Protein AF-A0A6P2FMM6-F1 (afdb_monomer_lite)

Secondary structure (DSSP, 8-state):
-------THHHHHHHHHHHHS-----S-------S---------PPP-PPPPPPPPPPPPPEEEEEEEPPPPP-TT-GGGTSS-----EEEEEETTS-EEEEE-----S--TTSPPPP------

Sequence (124 aa):
MPDSKAPHASRRQALKLLSAAPMLPLGGIAFLTACGGGGGGSAGFPPIAPAPVPAPAPAPGYVSAEFTGMAAPSLSKPEAIATTTVGSTLKIAFDDGSAQEFRLAYQPFFITGDAVPTARAARS

Radius of gyration: 33.71 Å; chains: 1; bounding box: 58×61×75 Å

pLDDT: mean 70.74, std 15.88, range [37.0, 97.88]

Structure (mmCIF, N/CA/C/O backbone):
data_AF-A0A6P2FMM6-F1
#
_entry.id   AF-A0A6P2FMM6-F1
#
loop_
_atom_site.group_PDB
_atom_site.id
_atom_site.type_symbol
_atom_site.label_atom_id
_atom_site.label_alt_id
_atom_site.label_comp_id
_atom_site.label_asym_id
_atom_site.label_entity_id
_atom_site.label_seq_id
_atom_site.pdbx_PDB_ins_code
_atom_site.Cartn_x
_atom_site.Cartn_y
_atom_site.Cartn_z
_atom_site.occupancy
_atom_site.B_iso_or_equiv
_atom_site.auth_seq_id
_atom_site.auth_comp_id
_atom_site.auth_asym_id
_atom_site.auth_atom_id
_atom_site.pdbx_PDB_model_num
ATOM 1 N N . MET A 1 1 ? 36.383 -26.055 6.936 1.00 37.00 1 MET A N 1
ATOM 2 C CA . MET A 1 1 ? 36.310 -26.329 5.487 1.00 37.00 1 MET A CA 1
ATOM 3 C C . MET A 1 1 ? 36.240 -25.002 4.750 1.00 37.00 1 MET A C 1
ATOM 5 O O . MET A 1 1 ? 35.251 -24.312 4.947 1.00 37.00 1 MET A O 1
ATOM 9 N N . PRO A 1 2 ? 37.261 -24.586 3.987 1.00 41.88 2 PRO A N 1
ATOM 10 C CA . PRO A 1 2 ? 37.101 -23.496 3.034 1.00 41.88 2 PRO A CA 1
ATOM 11 C C . PRO A 1 2 ? 36.601 -24.043 1.688 1.00 41.88 2 PRO A C 1
ATOM 13 O O . PRO A 1 2 ? 37.153 -25.001 1.146 1.00 41.88 2 PRO A O 1
ATOM 16 N N . ASP A 1 3 ? 35.529 -23.435 1.186 1.00 47.28 3 ASP A N 1
ATOM 17 C CA . ASP A 1 3 ? 34.899 -23.721 -0.099 1.00 47.28 3 ASP A CA 1
ATOM 18 C C . ASP A 1 3 ? 35.858 -23.522 -1.280 1.00 47.28 3 ASP A C 1
ATOM 20 O O . ASP A 1 3 ? 36.454 -22.461 -1.479 1.00 47.28 3 ASP A O 1
ATOM 24 N N . SER A 1 4 ? 35.972 -24.560 -2.107 1.00 44.62 4 SER A N 1
ATOM 25 C CA . SER A 1 4 ? 36.723 -24.536 -3.361 1.00 44.62 4 SER A CA 1
ATOM 26 C C . SER A 1 4 ? 35.929 -23.797 -4.440 1.00 44.62 4 SER A C 1
ATOM 28 O O . SER A 1 4 ? 35.102 -24.380 -5.138 1.00 44.62 4 SER A O 1
ATOM 30 N N . LYS A 1 5 ? 36.197 -22.501 -4.625 1.00 51.69 5 LYS A N 1
ATOM 31 C CA . LYS A 1 5 ? 35.699 -21.728 -5.774 1.00 51.69 5 LYS A CA 1
ATOM 32 C C . LYS A 1 5 ? 36.579 -21.999 -6.999 1.00 51.69 5 LYS A C 1
ATOM 34 O O . LYS A 1 5 ? 37.485 -21.229 -7.308 1.00 51.69 5 LYS A O 1
ATOM 39 N N . ALA A 1 6 ? 36.328 -23.106 -7.697 1.00 51.81 6 ALA A N 1
ATOM 40 C CA . ALA A 1 6 ? 36.968 -23.381 -8.983 1.00 51.81 6 ALA A CA 1
ATOM 41 C C . ALA A 1 6 ? 36.494 -22.354 -10.039 1.00 51.81 6 ALA A C 1
ATOM 43 O O . ALA A 1 6 ? 35.294 -22.078 -10.143 1.00 51.81 6 ALA A O 1
ATOM 44 N N . PRO A 1 7 ? 37.404 -21.733 -10.809 1.00 51.53 7 PRO A N 1
ATOM 45 C CA . PRO A 1 7 ? 37.065 -20.587 -11.635 1.00 51.53 7 PRO A CA 1
ATOM 46 C C . PRO A 1 7 ? 36.299 -21.006 -12.894 1.00 51.53 7 PRO A C 1
ATOM 48 O O . PRO A 1 7 ? 36.704 -21.881 -13.655 1.00 51.53 7 PRO A O 1
ATOM 51 N N . HIS A 1 8 ? 35.214 -20.278 -13.152 1.00 57.38 8 HIS A N 1
ATOM 52 C CA . HIS A 1 8 ? 34.350 -20.286 -14.339 1.00 57.38 8 HIS A CA 1
ATOM 53 C C . HIS A 1 8 ? 35.071 -19.829 -15.639 1.00 57.38 8 HIS A C 1
ATOM 55 O O . HIS A 1 8 ? 34.489 -19.137 -16.480 1.00 57.38 8 HIS A O 1
ATOM 61 N N . ALA A 1 9 ? 36.353 -20.164 -15.805 1.00 59.81 9 ALA A N 1
ATOM 62 C CA . ALA A 1 9 ? 37.218 -19.684 -16.882 1.00 59.81 9 ALA A CA 1
ATOM 63 C C . ALA A 1 9 ? 36.995 -20.434 -18.211 1.00 59.81 9 ALA A C 1
ATOM 65 O O . ALA A 1 9 ? 36.914 -19.805 -19.265 1.00 59.81 9 ALA A O 1
ATOM 66 N N . SER A 1 10 ? 36.778 -21.755 -18.163 1.00 65.81 10 SER A N 1
ATOM 67 C CA . SER A 1 10 ? 36.675 -22.615 -19.358 1.00 65.81 10 SER A CA 1
ATOM 68 C C . SER A 1 10 ? 35.463 -22.287 -20.252 1.00 65.81 10 SER A C 1
ATOM 70 O O . SER A 1 10 ? 35.605 -22.114 -21.463 1.00 65.81 10 SER A O 1
ATOM 72 N N . ARG A 1 11 ? 34.274 -22.077 -19.664 1.00 67.19 11 ARG A N 1
ATOM 73 C CA . ARG A 1 11 ? 33.056 -21.726 -20.423 1.00 67.19 11 ARG A CA 1
ATOM 74 C C . ARG A 1 11 ? 33.143 -20.358 -21.100 1.00 67.19 11 ARG A C 1
ATOM 76 O O . ARG A 1 11 ? 32.729 -20.213 -22.245 1.00 67.19 11 ARG A O 1
ATOM 83 N N . ARG A 1 12 ? 33.685 -19.345 -20.413 1.00 71.94 12 ARG A N 1
ATOM 84 C CA . ARG A 1 12 ? 33.803 -17.991 -20.983 1.00 71.94 12 ARG A CA 1
ATOM 85 C C . ARG A 1 12 ? 34.853 -17.921 -22.095 1.00 71.94 12 ARG A C 1
ATOM 87 O O . ARG A 1 12 ? 34.683 -17.120 -23.005 1.00 71.94 12 ARG A O 1
ATOM 94 N N . GLN A 1 13 ? 35.900 -18.750 -22.060 1.00 67.12 13 GLN A N 1
ATOM 95 C CA . GLN A 1 13 ? 36.861 -18.849 -23.166 1.00 67.12 13 GLN A CA 1
ATOM 96 C C . GLN A 1 13 ? 36.267 -19.528 -24.401 1.00 67.12 13 GLN A C 1
ATOM 98 O O . GLN A 1 13 ? 36.466 -19.026 -25.503 1.00 67.12 13 GLN A O 1
ATOM 103 N N . ALA A 1 14 ? 35.477 -20.591 -24.228 1.00 67.88 14 ALA A N 1
ATOM 104 C CA . ALA A 1 14 ? 34.790 -21.239 -25.345 1.00 67.88 14 ALA A CA 1
ATOM 105 C C . ALA A 1 14 ? 33.821 -20.282 -26.067 1.00 67.88 14 ALA A C 1
ATOM 107 O O . ALA A 1 14 ? 33.823 -20.215 -27.294 1.00 67.88 14 ALA A O 1
ATOM 108 N N . LEU A 1 15 ? 33.063 -19.466 -25.317 1.00 67.00 15 LEU A N 1
ATOM 109 C CA . LEU A 1 15 ? 32.188 -18.451 -25.918 1.00 67.00 15 LEU A CA 1
ATOM 110 C C . LEU A 1 15 ? 32.964 -17.351 -26.659 1.00 67.00 15 LEU A C 1
ATOM 112 O O . LEU A 1 15 ? 32.471 -16.860 -27.667 1.00 67.00 15 LEU A O 1
ATOM 116 N N . LYS A 1 16 ? 34.172 -16.989 -26.204 1.00 65.81 16 LYS A N 1
ATOM 117 C CA . LYS A 1 16 ? 35.001 -15.961 -26.859 1.00 65.81 16 LYS A CA 1
ATOM 118 C C . LYS A 1 16 ? 35.542 -16.400 -28.219 1.00 65.81 16 LYS A C 1
ATOM 120 O O . LYS A 1 16 ? 35.623 -15.571 -29.117 1.00 65.81 16 LYS A O 1
ATOM 125 N N . LEU A 1 17 ? 35.894 -17.678 -28.386 1.00 67.25 17 LEU A N 1
ATOM 126 C CA . LEU A 1 17 ? 36.303 -18.191 -29.699 1.00 67.25 17 LEU A CA 1
ATOM 127 C C . LEU A 1 17 ? 35.126 -18.242 -30.681 1.00 67.25 17 LEU A C 1
ATOM 129 O O . LEU A 1 17 ? 35.301 -17.919 -31.851 1.00 67.25 17 LEU A O 1
ATOM 133 N N . LEU A 1 18 ? 33.928 -18.585 -30.202 1.00 66.44 18 LEU A N 1
ATOM 134 C CA . LEU A 1 18 ? 32.733 -18.651 -31.045 1.00 66.44 18 LEU A CA 1
ATOM 135 C C . LEU A 1 18 ? 32.156 -17.262 -31.377 1.00 66.44 18 LEU A C 1
ATOM 137 O O . LEU A 1 18 ? 31.488 -17.111 -32.393 1.00 66.44 18 LEU A O 1
ATOM 141 N N . SER A 1 19 ? 32.438 -16.247 -30.550 1.00 65.25 19 SER A N 1
ATOM 142 C CA . SER A 1 19 ? 32.002 -14.861 -30.768 1.00 65.25 19 SER A CA 1
ATOM 143 C C . SER A 1 19 ? 32.994 -13.999 -31.557 1.00 65.25 19 SER A C 1
ATOM 145 O O . SER A 1 19 ? 32.630 -12.905 -31.972 1.00 65.25 19 SER A O 1
ATOM 147 N N . ALA A 1 20 ? 34.249 -14.437 -31.707 1.00 62.03 20 ALA A N 1
ATOM 148 C CA . ALA A 1 20 ? 35.288 -13.717 -32.453 1.00 62.03 20 ALA A CA 1
ATOM 149 C C . ALA A 1 20 ? 35.532 -14.290 -33.861 1.00 62.03 20 ALA A C 1
ATOM 151 O O . ALA A 1 20 ? 36.305 -13.718 -34.629 1.00 62.03 20 ALA A O 1
ATOM 152 N N . ALA A 1 21 ? 34.887 -15.406 -34.211 1.00 61.59 21 ALA A N 1
ATOM 153 C CA . ALA A 1 21 ? 34.907 -15.914 -35.572 1.00 61.59 21 ALA A CA 1
ATOM 154 C C . ALA A 1 21 ? 34.014 -15.022 -36.458 1.00 61.59 21 ALA A C 1
ATOM 156 O O . ALA A 1 21 ? 32.854 -14.792 -36.103 1.00 61.59 21 ALA A O 1
ATOM 157 N N . PR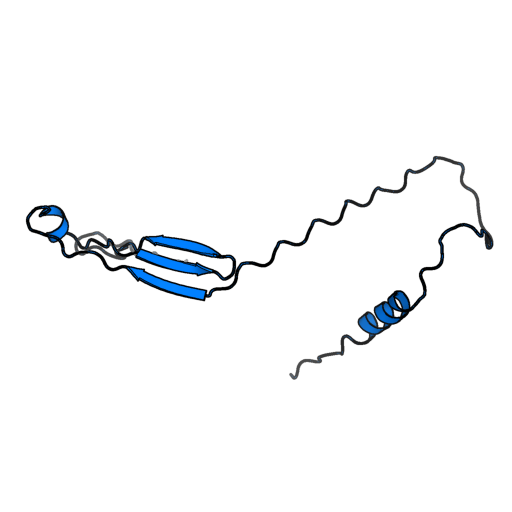O A 1 22 ? 34.512 -14.507 -37.598 1.00 65.00 22 PRO A N 1
ATOM 158 C CA . PRO A 1 22 ? 33.657 -13.819 -38.552 1.00 65.00 22 PRO A CA 1
ATOM 159 C C . PRO A 1 22 ? 32.569 -14.796 -38.997 1.00 65.00 22 PRO A C 1
ATOM 161 O O . PRO A 1 22 ? 32.866 -15.953 -39.290 1.00 65.00 22 PRO A O 1
ATOM 164 N N . MET A 1 23 ? 31.317 -14.330 -39.001 1.00 63.75 23 MET A N 1
ATOM 165 C CA . MET A 1 23 ? 30.153 -15.036 -39.539 1.00 63.75 23 MET A CA 1
ATOM 166 C C . MET A 1 23 ? 30.507 -15.648 -40.895 1.00 63.75 23 MET A C 1
ATOM 168 O O . MET A 1 23 ? 30.521 -14.956 -41.913 1.00 63.75 23 MET A O 1
ATOM 172 N N . LEU A 1 24 ? 30.840 -16.942 -40.892 1.00 64.50 24 LEU A N 1
ATOM 173 C CA . LEU A 1 24 ? 31.077 -17.683 -42.116 1.00 64.50 24 LEU A CA 1
ATOM 174 C C . LEU A 1 24 ? 29.734 -17.721 -42.847 1.00 64.50 24 LEU A C 1
ATOM 176 O O . LEU A 1 24 ? 28.753 -18.184 -42.257 1.00 64.50 24 LEU A O 1
ATOM 180 N N . PRO A 1 25 ? 29.647 -17.238 -44.095 1.00 61.84 25 PRO A N 1
ATOM 181 C CA . PRO A 1 25 ? 28.426 -17.386 -44.860 1.00 61.84 25 PRO A CA 1
ATOM 182 C C . PRO A 1 25 ? 28.169 -18.888 -45.016 1.00 61.84 25 PRO A C 1
ATOM 184 O O . PRO A 1 25 ? 28.900 -19.575 -45.726 1.00 61.84 25 PRO A O 1
ATOM 187 N N . LEU A 1 26 ? 27.134 -19.414 -44.351 1.00 60.47 26 LEU A N 1
ATOM 188 C CA . LEU A 1 26 ? 26.592 -20.756 -44.605 1.00 60.47 26 LEU A CA 1
ATOM 189 C C . LEU A 1 26 ? 25.853 -20.772 -45.957 1.00 60.47 26 LEU A C 1
ATOM 191 O O . LEU A 1 26 ? 24.681 -21.119 -46.064 1.00 60.47 26 LEU A O 1
ATOM 195 N N . GLY A 1 27 ? 26.561 -20.367 -47.006 1.00 64.25 27 GLY A N 1
ATOM 196 C CA . GLY A 1 27 ? 26.158 -20.423 -48.398 1.00 64.25 27 GLY A CA 1
ATOM 197 C C . GLY A 1 27 ? 27.166 -21.261 -49.173 1.00 64.25 27 GLY A C 1
ATOM 198 O O . GLY A 1 27 ? 27.993 -20.713 -49.885 1.00 64.25 27 GLY A O 1
ATOM 199 N N . GLY A 1 28 ? 27.086 -22.584 -48.998 1.00 61.50 28 GLY A N 1
ATOM 200 C CA . GLY A 1 28 ? 27.555 -23.586 -49.959 1.00 61.50 28 GLY A CA 1
ATOM 201 C C . GLY A 1 28 ? 29.066 -23.786 -50.123 1.00 61.50 28 GLY A C 1
ATOM 202 O O . GLY A 1 28 ? 29.672 -23.179 -50.992 1.00 61.50 28 GLY A O 1
ATOM 203 N N . ILE A 1 29 ? 29.616 -24.786 -49.426 1.00 50.94 29 ILE A N 1
ATOM 204 C CA . ILE A 1 29 ? 30.538 -25.771 -50.018 1.00 50.94 29 ILE A CA 1
ATOM 205 C C . ILE A 1 29 ? 30.348 -27.116 -49.306 1.00 50.94 29 ILE A C 1
ATOM 207 O O . ILE A 1 29 ? 30.616 -27.264 -48.116 1.00 50.94 29 ILE A O 1
ATOM 211 N N . ALA A 1 30 ? 29.848 -28.104 -50.042 1.00 61.97 30 ALA A N 1
ATOM 212 C CA . ALA A 1 30 ? 29.894 -29.504 -49.653 1.00 61.97 30 ALA A CA 1
ATOM 213 C C . ALA A 1 30 ? 31.288 -30.050 -49.979 1.00 61.97 30 ALA A C 1
ATOM 215 O O . ALA A 1 30 ? 31.630 -30.059 -51.147 1.00 61.97 30 ALA A O 1
ATOM 216 N N . PHE A 1 31 ? 32.064 -30.474 -48.979 1.00 58.12 31 PHE A N 1
ATOM 217 C CA . PHE A 1 31 ? 33.195 -31.424 -49.036 1.00 58.12 31 PHE A CA 1
ATOM 218 C C . PHE A 1 31 ? 33.657 -31.547 -47.569 1.00 58.12 31 PHE A C 1
ATOM 220 O O . PHE A 1 31 ? 34.256 -30.622 -47.041 1.00 58.12 31 PHE A O 1
ATOM 227 N N . LEU A 1 32 ? 33.273 -32.555 -46.781 1.00 50.41 32 LEU A N 1
ATOM 228 C CA . LEU A 1 32 ? 33.830 -33.906 -46.824 1.00 50.41 32 LEU A CA 1
ATOM 229 C C . LEU A 1 32 ? 32.81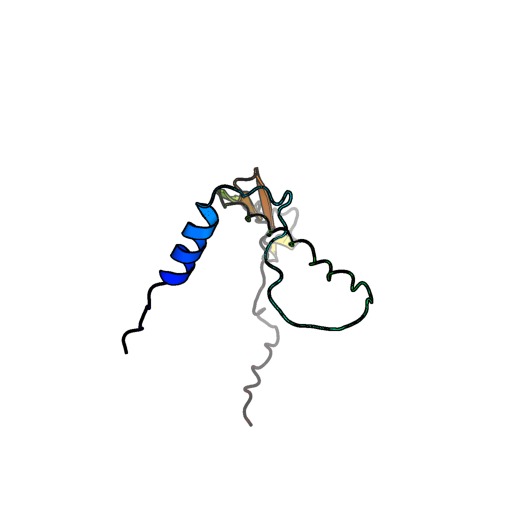1 -34.925 -46.286 1.00 50.41 32 LEU A C 1
ATOM 231 O O . LEU A 1 32 ? 32.757 -35.230 -45.095 1.00 50.41 32 LEU A O 1
ATOM 235 N N . THR A 1 33 ? 32.041 -35.519 -47.191 1.00 59.06 33 THR A N 1
ATOM 236 C CA . THR A 1 33 ? 31.578 -36.894 -47.007 1.00 59.06 33 THR A CA 1
ATOM 237 C C . THR A 1 33 ? 32.805 -37.804 -46.957 1.00 59.06 33 THR A C 1
ATOM 239 O O . THR A 1 33 ? 33.405 -38.087 -47.993 1.00 59.06 33 THR A O 1
ATOM 242 N N . ALA A 1 34 ? 33.184 -38.259 -45.766 1.00 52.91 34 ALA A N 1
ATOM 243 C CA . ALA A 1 34 ? 34.134 -39.349 -45.584 1.00 52.91 34 ALA A CA 1
ATOM 244 C C . ALA A 1 34 ? 33.483 -40.455 -44.735 1.00 52.91 34 ALA A C 1
ATOM 246 O O . ALA A 1 34 ? 33.453 -40.391 -43.513 1.00 52.91 34 ALA A O 1
ATOM 247 N N . CYS A 1 35 ? 32.965 -41.448 -45.465 1.00 51.91 35 CYS A N 1
ATOM 248 C CA . CYS A 1 35 ? 32.706 -42.848 -45.109 1.00 51.91 35 CYS A CA 1
ATOM 249 C C . CYS A 1 35 ? 31.706 -43.235 -44.000 1.00 51.91 35 CYS A C 1
ATOM 251 O O . CYS A 1 35 ? 32.061 -43.369 -42.835 1.00 51.91 35 CYS A O 1
ATOM 253 N N . GLY A 1 36 ? 30.535 -43.693 -44.471 1.00 45.50 36 GLY A N 1
ATOM 254 C CA . GLY A 1 36 ? 29.861 -44.906 -43.980 1.00 45.50 36 GLY A CA 1
ATOM 255 C C . GLY A 1 36 ? 28.574 -44.636 -43.198 1.00 45.50 36 GLY A C 1
ATOM 256 O O . GLY A 1 36 ? 28.620 -44.060 -42.127 1.00 45.50 36 GLY A O 1
ATOM 257 N N . GLY A 1 37 ? 27.375 -45.024 -43.619 1.00 42.81 37 GLY A N 1
ATOM 258 C CA . GLY A 1 37 ? 26.908 -45.802 -44.759 1.00 42.81 37 GLY A CA 1
ATOM 259 C C . GLY A 1 37 ? 25.414 -46.097 -44.546 1.00 42.81 37 GLY A C 1
ATOM 260 O O . GLY A 1 37 ? 24.988 -46.251 -43.409 1.00 42.81 37 GLY A O 1
ATOM 261 N N . GLY A 1 38 ? 24.647 -46.153 -45.640 1.00 48.59 38 GLY A N 1
ATOM 262 C CA . GLY A 1 38 ? 23.395 -46.913 -45.786 1.00 48.59 38 GLY A CA 1
ATOM 263 C C . GLY A 1 38 ? 22.200 -46.600 -44.872 1.00 48.59 38 GLY A C 1
ATOM 264 O O . GLY A 1 38 ? 22.151 -47.026 -43.727 1.00 48.59 38 GLY A O 1
ATOM 265 N N . GLY A 1 39 ? 21.141 -46.021 -45.443 1.00 39.91 39 GLY A N 1
ATOM 266 C CA . GLY A 1 39 ? 19.801 -46.094 -44.852 1.00 39.91 39 GLY A CA 1
ATOM 267 C C . GLY A 1 39 ? 18.804 -45.189 -45.558 1.00 39.91 39 GLY A C 1
ATOM 268 O O . GLY A 1 39 ? 18.912 -43.975 -45.465 1.00 39.91 39 GLY A O 1
ATOM 269 N N . GLY A 1 40 ? 17.886 -45.798 -46.310 1.00 39.84 40 GLY A N 1
ATOM 270 C CA . GLY A 1 40 ? 16.956 -45.149 -47.230 1.00 39.84 40 GLY A CA 1
ATOM 271 C C . GLY A 1 40 ? 16.106 -44.026 -46.637 1.00 39.84 40 GLY A C 1
ATOM 272 O O . GLY A 1 40 ? 15.776 -43.997 -45.454 1.00 39.84 40 GLY A O 1
ATOM 273 N N . GLY A 1 41 ? 15.752 -43.101 -47.527 1.00 52.62 41 GLY A N 1
ATOM 274 C CA . GLY A 1 41 ? 14.955 -41.925 -47.237 1.00 52.62 41 GLY A CA 1
ATOM 275 C C . GLY A 1 41 ? 13.607 -42.241 -46.597 1.00 52.62 41 GLY A C 1
ATOM 276 O O . GLY A 1 41 ? 12.692 -42.749 -47.235 1.00 52.62 41 GLY A O 1
ATOM 277 N N . SER A 1 42 ? 13.463 -41.776 -45.368 1.00 44.91 42 SER A N 1
ATOM 278 C CA . SER A 1 42 ? 12.282 -41.046 -44.932 1.00 44.91 42 SER A CA 1
ATOM 279 C C . SER A 1 42 ? 12.794 -39.686 -44.482 1.00 44.91 42 SER A C 1
ATOM 281 O O . SER A 1 42 ? 13.567 -39.617 -43.528 1.00 44.91 42 SER A O 1
ATOM 283 N N . ALA A 1 43 ? 12.440 -38.630 -45.217 1.00 51.62 43 ALA A N 1
ATOM 284 C CA . ALA A 1 43 ? 12.755 -37.250 -44.876 1.00 51.62 43 ALA A CA 1
ATOM 285 C C . ALA A 1 43 ? 12.173 -36.933 -43.490 1.00 51.62 43 ALA A C 1
ATOM 287 O O . ALA A 1 43 ? 11.012 -36.556 -43.352 1.00 51.62 43 ALA A O 1
ATOM 288 N N . GLY A 1 44 ? 12.976 -37.161 -42.452 1.00 46.78 44 GLY A N 1
ATOM 289 C CA . GLY A 1 44 ? 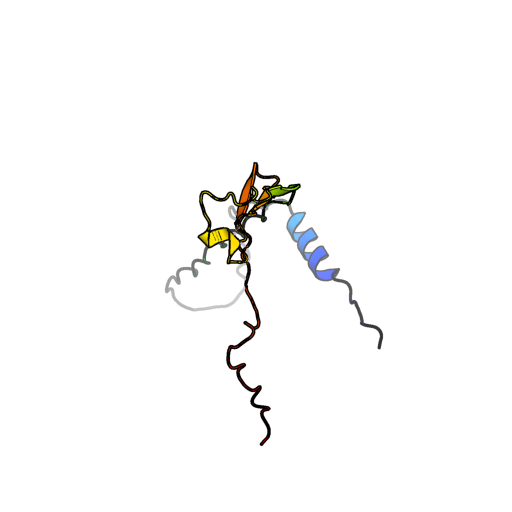12.678 -36.720 -41.105 1.00 46.78 44 GLY A CA 1
ATOM 290 C C . GLY A 1 44 ? 12.739 -35.205 -41.117 1.00 46.78 44 GLY A C 1
ATOM 291 O O . GLY A 1 44 ? 13.819 -34.635 -41.267 1.00 46.78 44 GLY A O 1
ATOM 292 N N . PHE A 1 45 ? 11.582 -34.555 -41.009 1.00 52.22 45 PHE A N 1
ATOM 293 C CA . PHE A 1 45 ? 11.544 -33.131 -40.717 1.00 52.22 45 PHE A CA 1
ATOM 294 C C . PHE A 1 45 ? 12.409 -32.885 -39.473 1.00 52.22 45 PHE A C 1
ATOM 296 O O . PHE A 1 45 ? 12.224 -33.588 -38.472 1.00 52.22 45 PHE A O 1
ATOM 303 N N . PRO A 1 46 ? 13.369 -31.944 -39.512 1.00 61.22 46 PRO A N 1
ATOM 304 C CA . PRO A 1 46 ? 14.114 -31.600 -38.314 1.00 61.22 46 PRO A CA 1
ATOM 305 C C . PRO A 1 46 ? 13.108 -31.140 -37.249 1.00 61.22 46 PRO A C 1
ATOM 307 O O . PRO A 1 46 ? 12.175 -30.403 -37.588 1.00 61.22 46 PRO A O 1
ATOM 310 N N . PRO A 1 47 ? 13.245 -31.569 -35.981 1.00 63.03 47 PRO A N 1
ATOM 311 C CA . PRO A 1 47 ? 12.370 -31.079 -34.928 1.00 63.03 47 PRO A CA 1
ATOM 312 C C . PRO A 1 47 ? 12.488 -29.555 -34.880 1.00 63.03 47 PRO A C 1
ATOM 314 O O . PRO A 1 47 ? 13.581 -29.009 -34.714 1.00 63.03 47 PRO A O 1
ATOM 317 N N . ILE A 1 48 ? 11.361 -28.869 -35.071 1.00 68.62 48 ILE A N 1
ATOM 318 C CA . ILE A 1 48 ? 11.284 -27.416 -34.952 1.00 68.62 48 ILE A CA 1
ATOM 319 C C . ILE A 1 48 ? 11.549 -27.105 -33.479 1.00 68.62 48 ILE A C 1
ATOM 321 O O . ILE A 1 48 ? 10.728 -27.422 -32.618 1.00 68.62 48 ILE A O 1
ATOM 325 N N . ALA A 1 49 ? 12.722 -26.548 -33.174 1.00 74.81 49 ALA A N 1
ATOM 326 C CA . ALA A 1 49 ? 13.019 -26.101 -31.822 1.00 74.81 49 ALA A CA 1
ATOM 327 C C . ALA A 1 49 ? 11.997 -25.016 -31.434 1.00 74.81 49 ALA A C 1
ATOM 329 O O . ALA A 1 49 ? 11.771 -24.096 -32.229 1.00 74.81 49 ALA A O 1
ATOM 330 N N . PRO A 1 50 ? 11.355 -25.107 -30.255 1.00 75.50 50 PRO A N 1
ATOM 331 C CA . PRO A 1 50 ? 10.425 -24.079 -29.817 1.00 75.50 50 PRO A CA 1
ATOM 332 C C . PRO A 1 50 ? 11.149 -22.732 -29.744 1.00 75.50 50 PRO A C 1
ATOM 334 O O . PRO A 1 50 ? 12.308 -22.657 -29.324 1.00 75.50 50 PRO A O 1
ATOM 33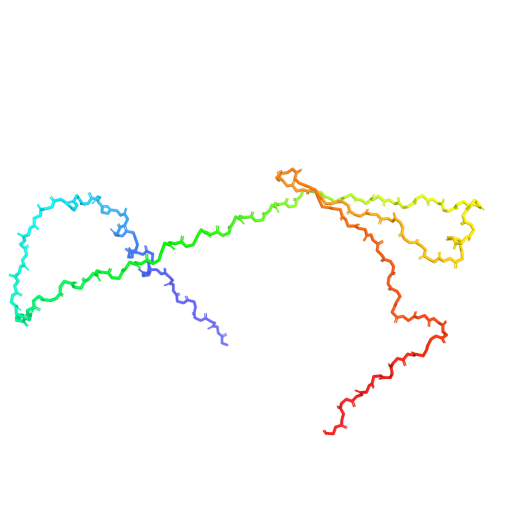7 N N . ALA A 1 51 ? 10.465 -21.673 -30.181 1.00 79.75 51 ALA A N 1
ATOM 338 C CA . ALA A 1 51 ? 11.002 -20.322 -30.122 1.00 79.75 51 ALA A CA 1
ATOM 339 C C . ALA A 1 51 ? 11.421 -19.980 -28.677 1.00 79.75 51 ALA A C 1
ATOM 341 O O . ALA A 1 51 ? 10.725 -20.378 -27.735 1.00 79.75 51 ALA A O 1
ATOM 342 N N . PRO A 1 52 ? 12.533 -19.247 -28.475 1.00 78.12 52 PRO A N 1
ATOM 343 C CA . PRO A 1 52 ? 12.928 -18.793 -27.151 1.00 78.12 52 PRO A CA 1
ATOM 344 C C . PRO A 1 52 ? 11.789 -17.993 -26.519 1.00 78.12 52 PRO A C 1
ATOM 346 O O . PRO A 1 52 ? 11.283 -17.045 -27.122 1.00 78.12 52 PRO A O 1
ATOM 349 N N . VAL A 1 53 ? 11.386 -18.367 -25.306 1.00 82.88 53 VAL A N 1
ATOM 350 C CA . VAL A 1 53 ? 10.440 -17.561 -24.531 1.00 82.88 53 VAL A CA 1
ATOM 351 C C . VAL A 1 53 ? 11.137 -16.238 -24.189 1.00 82.88 53 VAL A C 1
ATOM 353 O O . VAL A 1 53 ? 12.263 -16.282 -23.679 1.00 82.88 53 VAL A O 1
ATOM 356 N N . PRO A 1 54 ? 10.527 -15.071 -24.471 1.00 83.69 54 PRO A N 1
ATOM 357 C CA . PRO A 1 54 ? 11.098 -13.789 -24.086 1.00 83.69 54 PRO A CA 1
ATOM 358 C C . PRO A 1 54 ? 11.374 -13.760 -22.582 1.00 83.69 54 PRO A C 1
ATOM 360 O O . PRO A 1 54 ? 10.539 -14.186 -21.782 1.00 83.69 54 PRO A O 1
ATOM 363 N N . ALA A 1 55 ? 12.549 -13.262 -22.195 1.00 84.81 55 ALA A N 1
ATOM 364 C CA . ALA A 1 55 ? 12.844 -13.033 -20.788 1.00 84.81 55 ALA A CA 1
ATOM 365 C C . ALA A 1 55 ? 11.835 -12.019 -20.208 1.00 84.81 55 ALA A C 1
ATOM 367 O O . ALA A 1 55 ? 11.482 -11.065 -20.910 1.00 84.81 55 ALA A O 1
ATOM 368 N N . PRO A 1 56 ? 11.376 -12.192 -18.954 1.00 84.38 56 PRO A N 1
ATOM 369 C CA . PRO A 1 56 ? 10.524 -11.208 -18.300 1.00 84.38 56 PRO A CA 1
ATOM 370 C C . PRO A 1 56 ? 11.195 -9.833 -18.296 1.00 84.38 56 PRO A C 1
ATOM 372 O O . PRO A 1 56 ? 12.407 -9.733 -18.082 1.00 84.38 56 PRO A O 1
ATOM 375 N N . ALA A 1 57 ? 10.409 -8.780 -18.522 1.00 86.12 57 ALA A N 1
ATOM 376 C CA . ALA A 1 57 ? 10.905 -7.418 -18.393 1.00 86.12 57 ALA A CA 1
ATOM 377 C C . ALA A 1 57 ? 11.405 -7.162 -16.953 1.00 86.12 57 ALA A C 1
ATOM 379 O O . ALA A 1 57 ? 10.846 -7.731 -16.007 1.00 86.12 57 ALA A O 1
ATOM 380 N N . PRO A 1 58 ? 12.442 -6.325 -16.765 1.00 86.94 58 PRO A N 1
ATOM 381 C CA . PRO A 1 58 ? 12.863 -5.891 -15.437 1.00 86.94 58 PRO A CA 1
ATOM 382 C C . PRO A 1 58 ? 11.700 -5.233 -14.685 1.00 86.94 58 PRO A C 1
ATOM 384 O O . PRO A 1 58 ? 10.931 -4.480 -15.280 1.00 86.94 58 PRO A O 1
ATOM 387 N N . ALA A 1 59 ? 11.576 -5.509 -13.384 1.00 89.44 59 ALA A N 1
ATOM 388 C CA . ALA A 1 59 ? 10.628 -4.793 -12.535 1.00 89.44 59 ALA A CA 1
ATOM 389 C C . ALA A 1 59 ? 11.062 -3.323 -12.383 1.00 89.44 59 ALA A C 1
ATOM 391 O O . ALA A 1 59 ? 12.272 -3.065 -12.348 1.00 89.44 59 ALA A O 1
ATOM 392 N N . PRO A 1 60 ? 10.114 -2.378 -12.280 1.00 93.88 60 PRO A N 1
ATOM 393 C CA . PRO A 1 60 ? 10.446 -0.969 -12.150 1.00 93.88 60 PRO A CA 1
ATOM 394 C C . PRO A 1 60 ? 11.099 -0.680 -10.791 1.00 93.88 60 PRO A C 1
ATOM 396 O O . PRO A 1 60 ? 10.815 -1.331 -9.778 1.00 93.88 60 PRO A O 1
ATOM 399 N N . GLY A 1 61 ? 12.027 0.270 -10.780 1.00 95.12 61 GLY A N 1
ATOM 400 C CA . GLY A 1 61 ? 12.785 0.680 -9.608 1.00 95.12 61 GLY A CA 1
ATOM 401 C C . GLY A 1 61 ? 11.963 1.566 -8.678 1.00 95.12 61 GLY A C 1
ATOM 402 O O . GLY A 1 61 ? 11.168 2.396 -9.110 1.00 95.12 61 GLY A O 1
ATOM 403 N N . TYR A 1 62 ? 12.162 1.404 -7.372 1.00 95.69 62 TYR A N 1
ATOM 404 C CA . TYR A 1 62 ? 11.555 2.270 -6.361 1.00 95.69 62 TYR A CA 1
ATOM 405 C C . TYR A 1 62 ? 12.137 3.690 -6.424 1.00 95.69 62 TYR A C 1
ATOM 407 O O .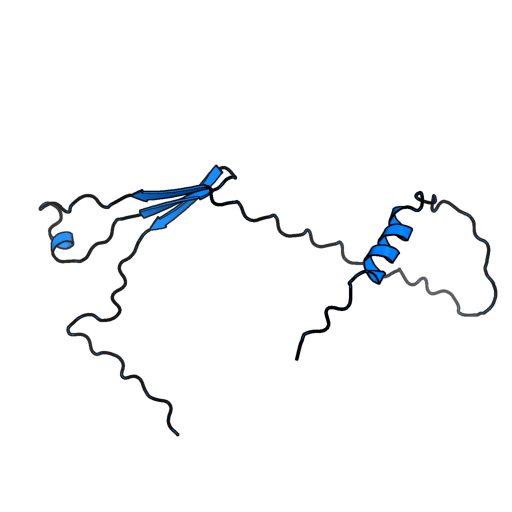 TYR A 1 62 ? 13.358 3.852 -6.464 1.00 95.69 62 TYR A O 1
ATOM 415 N N . VAL A 1 63 ? 11.275 4.708 -6.343 1.00 97.88 63 VAL A N 1
ATOM 416 C CA . VAL A 1 63 ? 11.679 6.123 -6.289 1.00 97.88 63 VAL A CA 1
ATOM 417 C C . VAL A 1 63 ? 11.346 6.742 -4.937 1.00 97.88 63 VAL A C 1
ATOM 419 O O . VAL A 1 63 ? 12.233 7.266 -4.261 1.00 97.88 63 VAL A O 1
ATOM 422 N N . SER A 1 64 ? 10.079 6.693 -4.523 1.00 95.62 64 SER A N 1
ATOM 423 C CA . SER A 1 64 ? 9.626 7.325 -3.281 1.00 95.62 64 SER A CA 1
ATOM 424 C C . SER A 1 64 ? 8.406 6.635 -2.674 1.00 95.62 64 SER A C 1
ATOM 426 O O . SER A 1 64 ? 7.681 5.894 -3.341 1.00 95.62 64 SER A O 1
ATOM 428 N N . ALA A 1 65 ? 8.188 6.899 -1.385 1.00 94.25 65 ALA A N 1
ATOM 429 C CA . ALA A 1 65 ? 7.025 6.466 -0.631 1.00 94.25 65 ALA A CA 1
ATOM 430 C C . ALA A 1 65 ? 6.435 7.658 0.121 1.00 94.25 65 ALA A C 1
ATOM 432 O O . ALA A 1 65 ? 7.145 8.367 0.837 1.00 94.25 65 ALA A O 1
ATOM 433 N N . GLU A 1 66 ? 5.131 7.850 -0.017 1.00 94.19 66 GLU A N 1
ATOM 434 C CA . GLU A 1 66 ? 4.389 8.932 0.616 1.00 94.19 66 GLU A CA 1
ATOM 435 C C . GLU A 1 66 ? 3.277 8.359 1.489 1.00 94.19 66 GLU A C 1
ATOM 437 O O . GLU A 1 66 ? 2.476 7.526 1.056 1.00 94.19 66 GLU A O 1
ATOM 442 N N . PHE A 1 67 ? 3.229 8.817 2.737 1.00 92.69 67 PHE A N 1
ATOM 443 C CA . PHE A 1 67 ? 2.169 8.472 3.671 1.00 92.69 67 PHE A CA 1
ATOM 444 C C . PHE A 1 67 ? 1.102 9.563 3.664 1.00 92.69 67 PHE A C 1
ATOM 446 O O . PHE A 1 67 ? 1.380 10.719 3.984 1.00 92.69 67 PHE A O 1
ATOM 453 N N . THR A 1 68 ? -0.132 9.182 3.354 1.00 90.69 68 THR A N 1
ATOM 454 C CA . THR A 1 68 ? -1.303 10.044 3.512 1.00 90.69 68 THR A CA 1
ATOM 455 C C . THR A 1 68 ? -2.056 9.611 4.762 1.00 90.69 68 THR A C 1
ATOM 457 O O . THR A 1 68 ? -2.581 8.499 4.831 1.00 90.69 68 THR A O 1
ATOM 460 N N . GLY A 1 69 ? -2.075 10.483 5.770 1.00 86.88 69 GLY A N 1
ATOM 461 C CA . GLY A 1 69 ? -2.802 10.243 7.013 1.00 86.88 69 GLY A CA 1
ATOM 462 C C . GLY A 1 69 ? -4.318 10.355 6.846 1.00 86.88 69 GLY A C 1
ATOM 463 O O . GLY A 1 69 ? -4.821 10.985 5.918 1.00 86.88 69 GLY A O 1
ATOM 464 N N . MET A 1 70 ? -5.053 9.766 7.784 1.00 84.62 70 MET A N 1
ATOM 465 C CA . MET A 1 70 ? -6.504 9.915 7.880 1.00 84.62 70 MET A CA 1
ATOM 466 C C . MET A 1 70 ? -6.878 11.258 8.534 1.00 84.62 70 MET A C 1
ATOM 468 O O . MET A 1 70 ? -6.269 11.660 9.526 1.00 84.62 70 MET A O 1
ATOM 472 N N . ALA A 1 71 ? -7.915 11.928 8.023 1.00 79.88 71 ALA A N 1
ATOM 473 C CA . ALA A 1 71 ? -8.509 13.085 8.695 1.00 79.88 71 ALA A CA 1
ATOM 474 C C . ALA A 1 71 ? -9.151 12.681 10.037 1.00 79.88 71 ALA A C 1
ATOM 476 O O . ALA A 1 71 ? -9.713 11.593 10.160 1.00 79.88 71 ALA A O 1
ATOM 477 N N . ALA A 1 72 ? -9.103 13.564 11.037 1.00 72.19 72 ALA A N 1
ATOM 478 C CA . ALA A 1 72 ? -9.693 13.288 12.344 1.00 72.19 72 ALA A CA 1
ATOM 479 C C . ALA A 1 72 ? -11.213 13.007 12.231 1.00 72.19 72 ALA A C 1
ATOM 481 O O . ALA A 1 72 ? -11.926 13.787 11.588 1.00 72.19 72 ALA A O 1
ATOM 482 N N . PRO A 1 73 ? -11.734 11.928 12.852 1.00 70.94 73 PRO A N 1
ATOM 483 C CA . PRO A 1 73 ? -13.170 11.681 12.931 1.00 70.94 73 PRO A CA 1
ATOM 484 C C . PRO A 1 73 ? -13.886 12.844 13.627 1.00 70.94 73 PRO A C 1
ATOM 486 O O . PRO A 1 73 ? -13.443 13.323 14.668 1.00 70.94 73 PRO A O 1
ATOM 489 N N . SER A 1 74 ? -15.000 13.302 13.058 1.00 74.94 74 SER A N 1
ATOM 490 C CA . SER A 1 74 ? -15.833 14.348 13.662 1.00 74.94 74 SER A CA 1
ATOM 491 C C . SER A 1 74 ? -17.116 13.757 14.242 1.00 74.94 74 SER A C 1
ATOM 493 O O . SER A 1 74 ? -17.538 12.665 13.860 1.00 74.94 74 SER A O 1
ATOM 495 N N . LEU A 1 75 ? -17.789 14.515 15.114 1.00 66.75 75 LEU A N 1
ATOM 496 C CA . LEU A 1 75 ? -19.061 14.126 15.745 1.00 66.75 75 LEU A CA 1
ATOM 497 C C . LEU A 1 75 ? -20.193 13.818 14.744 1.00 66.75 75 LEU A C 1
ATOM 499 O O . LEU A 1 75 ? -21.207 13.251 15.131 1.00 66.75 75 LEU A O 1
ATOM 503 N N . SER A 1 76 ? -20.019 14.157 13.462 1.00 72.25 76 SER A N 1
ATOM 504 C CA . SER A 1 76 ? -20.941 13.785 12.381 1.00 72.25 76 SER A CA 1
ATOM 505 C C . SER A 1 76 ? -20.903 12.292 12.015 1.00 72.25 76 SER A C 1
ATOM 507 O O . SER A 1 76 ? -21.829 11.802 11.375 1.00 72.25 76 SER A O 1
ATOM 509 N N . LYS A 1 77 ? -19.853 11.561 12.423 1.00 65.31 77 LYS A N 1
ATOM 510 C CA . LYS A 1 77 ? -19.686 10.110 12.224 1.00 65.31 77 LYS A CA 1
ATOM 511 C C . LYS A 1 77 ? -19.316 9.429 13.550 1.00 65.31 77 LYS A C 1
ATOM 513 O O . LYS A 1 77 ? -18.188 8.955 13.701 1.00 65.31 77 LYS A O 1
ATOM 518 N N . PRO A 1 78 ? -20.243 9.382 14.521 1.00 66.00 78 PRO A N 1
ATOM 519 C CA . PRO A 1 78 ? -19.966 8.874 15.866 1.00 66.00 78 PRO A CA 1
ATOM 520 C C . PRO A 1 78 ? -19.541 7.395 15.880 1.00 66.00 78 PRO A C 1
ATOM 522 O O . PRO A 1 78 ? -18.754 6.994 16.733 1.00 66.00 78 PRO A O 1
ATOM 525 N N . GLU A 1 79 ? -19.974 6.601 14.898 1.00 63.25 79 GLU A N 1
ATOM 526 C CA . GLU A 1 79 ? -19.598 5.186 14.738 1.00 63.25 79 GLU A CA 1
ATOM 527 C C . GLU A 1 79 ? -18.080 4.976 14.557 1.00 63.25 79 GLU A C 1
ATOM 529 O O . GLU A 1 79 ? -17.518 3.987 15.030 1.00 63.25 79 GLU A O 1
ATOM 534 N N . ALA A 1 80 ? -17.385 5.938 13.938 1.00 62.00 80 ALA A N 1
ATOM 535 C CA . ALA A 1 80 ? -15.935 5.890 13.742 1.00 62.00 80 ALA A CA 1
ATOM 536 C C . ALA A 1 80 ? -15.136 6.275 15.002 1.00 62.00 80 ALA A C 1
ATOM 538 O O . ALA A 1 80 ? -13.930 6.058 15.044 1.00 62.00 80 ALA A O 1
ATOM 539 N N . ILE A 1 81 ? -15.787 6.852 16.022 1.00 62.03 81 ILE A N 1
ATOM 540 C CA . ILE A 1 81 ? -15.155 7.221 17.302 1.00 62.03 81 ILE A CA 1
ATOM 541 C C . ILE A 1 81 ? -15.118 6.012 18.250 1.00 62.03 81 ILE A C 1
ATOM 543 O O . ILE A 1 81 ? -14.194 5.875 19.046 1.00 62.03 81 ILE A O 1
ATOM 547 N N . ALA A 1 82 ? -16.095 5.107 18.143 1.00 64.81 82 ALA A N 1
ATOM 548 C CA . ALA A 1 82 ? -16.163 3.880 18.939 1.00 64.81 82 ALA A CA 1
ATOM 549 C C . ALA A 1 82 ? -15.254 2.751 18.414 1.00 64.81 82 ALA A C 1
ATOM 551 O O . ALA A 1 82 ? -15.142 1.703 19.046 1.00 64.81 82 ALA A O 1
ATOM 552 N N . THR A 1 83 ? -14.617 2.943 17.256 1.00 64.44 83 THR A N 1
ATOM 553 C CA . THR A 1 83 ? -13.832 1.920 16.558 1.00 64.44 83 THR A CA 1
ATOM 554 C C . THR A 1 83 ? -12.432 2.426 16.219 1.00 64.44 83 THR A C 1
ATOM 556 O O . THR A 1 83 ? -12.222 3.598 15.910 1.00 64.44 83 THR A O 1
ATOM 559 N N . THR A 1 84 ? -11.440 1.535 16.228 1.00 65.81 84 THR A N 1
ATOM 560 C CA . THR A 1 84 ? -10.090 1.830 15.728 1.00 65.81 84 THR A CA 1
ATOM 561 C C . THR A 1 84 ? -10.092 1.814 14.198 1.00 65.81 84 THR A C 1
ATOM 563 O O . THR A 1 84 ? -9.759 0.808 13.572 1.00 65.81 84 THR A O 1
ATOM 566 N N . THR A 1 85 ? -10.512 2.919 13.582 1.00 69.62 85 THR A N 1
ATOM 567 C CA . THR A 1 85 ? -10.553 3.060 12.119 1.00 69.62 85 THR A CA 1
ATOM 568 C C . THR A 1 85 ? -9.195 3.505 11.572 1.00 69.62 85 THR A C 1
ATOM 570 O O . THR A 1 85 ? -8.597 4.453 12.077 1.00 69.62 85 THR A O 1
ATOM 573 N N . VAL A 1 86 ? -8.722 2.856 10.503 1.00 78.12 86 VAL A N 1
ATOM 574 C CA . VAL A 1 86 ? -7.545 3.293 9.735 1.00 78.12 86 VAL A CA 1
ATOM 575 C C . VAL A 1 86 ? -7.990 3.664 8.326 1.00 78.12 86 VAL A C 1
ATOM 577 O O . VAL A 1 86 ? -8.446 2.822 7.560 1.00 78.12 86 VAL A O 1
ATOM 580 N N . GLY A 1 87 ? -7.873 4.948 8.000 1.00 78.19 87 GLY A N 1
ATOM 581 C CA . GLY A 1 87 ? -8.122 5.505 6.667 1.00 78.19 87 GLY A CA 1
ATOM 582 C C . GLY A 1 87 ? -6.852 6.020 5.995 1.00 78.19 87 GLY A C 1
ATOM 583 O O . GLY A 1 87 ? -6.941 6.821 5.072 1.00 78.19 87 GLY A O 1
ATOM 584 N N . SER A 1 88 ? -5.687 5.622 6.504 1.00 84.81 88 SER A N 1
ATOM 585 C CA . SER A 1 88 ? -4.391 6.043 5.982 1.00 84.81 88 SER A CA 1
ATOM 586 C C . SER A 1 88 ? -3.987 5.211 4.765 1.00 84.81 88 SER A C 1
ATOM 588 O O . SER A 1 88 ? -4.343 4.034 4.645 1.00 84.81 88 SER A O 1
ATOM 590 N N . THR A 1 89 ? -3.174 5.803 3.901 1.00 88.75 89 THR A N 1
ATOM 591 C CA . THR A 1 89 ? -2.727 5.196 2.647 1.00 88.75 89 THR A CA 1
ATOM 592 C C . THR A 1 89 ? -1.220 5.383 2.483 1.00 88.75 89 THR A C 1
ATOM 594 O O . THR A 1 89 ? -0.685 6.446 2.798 1.00 88.75 89 THR A O 1
ATOM 597 N N . LEU A 1 90 ? -0.534 4.359 1.975 1.00 91.75 90 LEU A N 1
ATOM 598 C CA . LEU A 1 90 ? 0.848 4.439 1.506 1.00 91.75 90 LEU A CA 1
ATOM 599 C C . LEU A 1 90 ? 0.866 4.427 -0.026 1.00 91.75 90 LEU A C 1
ATOM 601 O O . LEU A 1 90 ? 0.372 3.481 -0.637 1.00 91.75 90 LEU A O 1
ATOM 605 N N . LYS A 1 91 ? 1.453 5.445 -0.648 1.00 94.75 91 LYS A N 1
ATOM 606 C CA . LYS A 1 91 ? 1.652 5.510 -2.100 1.00 94.75 91 LYS A CA 1
ATOM 607 C C . LYS A 1 91 ? 3.128 5.315 -2.423 1.00 94.75 91 LYS A C 1
ATOM 609 O O . LYS A 1 91 ? 3.965 6.027 -1.878 1.00 94.75 91 LYS A O 1
ATOM 614 N N . ILE A 1 92 ? 3.439 4.369 -3.303 1.00 96.25 92 ILE A N 1
ATOM 615 C CA . ILE A 1 92 ? 4.791 4.119 -3.816 1.00 96.25 92 ILE A CA 1
ATOM 616 C C . ILE A 1 92 ? 4.860 4.618 -5.255 1.00 96.25 92 ILE A C 1
ATOM 618 O O . ILE A 1 92 ? 3.996 4.261 -6.054 1.00 96.25 92 ILE A O 1
ATOM 622 N N . ALA A 1 93 ? 5.867 5.424 -5.580 1.00 96.75 93 ALA A N 1
ATOM 623 C CA . ALA A 1 93 ? 6.175 5.837 -6.945 1.00 96.75 93 ALA A CA 1
ATOM 624 C C . ALA A 1 93 ? 7.392 5.069 -7.473 1.00 96.75 93 ALA A C 1
ATOM 626 O O . ALA A 1 93 ? 8.364 4.847 -6.739 1.00 96.75 93 ALA A O 1
ATOM 627 N N . PHE A 1 94 ? 7.336 4.696 -8.748 1.00 97.31 94 PHE A N 1
ATOM 628 C CA . PHE A 1 94 ? 8.384 3.960 -9.442 1.00 97.31 94 PHE A CA 1
ATOM 629 C C . PHE A 1 94 ? 9.023 4.793 -10.563 1.00 97.31 94 PHE A C 1
ATOM 631 O O . PHE A 1 94 ? 8.490 5.820 -10.989 1.00 97.31 94 PHE A O 1
ATOM 638 N N . ASP A 1 95 ? 10.197 4.365 -11.022 1.00 95.88 95 ASP A N 1
ATOM 639 C CA . ASP A 1 95 ? 11.014 5.066 -12.023 1.00 95.88 95 ASP A CA 1
ATOM 640 C C . ASP A 1 95 ? 10.435 5.019 -13.445 1.00 95.88 95 ASP A C 1
ATOM 642 O O . ASP A 1 95 ? 10.748 5.878 -14.269 1.00 95.88 95 ASP A O 1
ATOM 646 N N . ASP A 1 96 ? 9.531 4.079 -13.709 1.00 93.75 96 ASP A N 1
ATOM 647 C CA . ASP A 1 96 ? 8.728 3.992 -14.929 1.00 93.75 96 ASP A CA 1
ATOM 648 C C . ASP A 1 96 ? 7.538 4.973 -14.944 1.00 93.75 96 ASP A C 1
ATOM 650 O O . ASP A 1 96 ? 6.767 5.012 -15.906 1.00 93.75 96 ASP A O 1
ATOM 654 N N . GLY A 1 97 ? 7.383 5.776 -13.885 1.00 93.25 97 GLY A N 1
ATOM 655 C CA . GLY A 1 97 ? 6.290 6.729 -13.705 1.00 93.25 97 GLY A CA 1
ATOM 656 C C . GLY A 1 97 ? 4.993 6.102 -13.191 1.00 93.25 97 GLY A C 1
ATOM 657 O O . GLY A 1 97 ? 4.011 6.822 -12.988 1.00 93.25 97 GLY A O 1
ATOM 658 N N . SER A 1 98 ? 4.964 4.788 -12.957 1.00 95.31 98 SER A N 1
ATOM 659 C CA . SER A 1 98 ? 3.833 4.124 -12.318 1.00 95.31 98 SER A CA 1
ATOM 660 C C . SER A 1 98 ? 3.793 4.422 -10.816 1.00 95.31 98 SER A C 1
ATOM 662 O O . SER A 1 98 ? 4.789 4.789 -10.184 1.00 95.31 98 SER A O 1
ATOM 664 N N . ALA A 1 99 ? 2.608 4.277 -10.225 1.00 95.19 99 ALA A N 1
ATOM 665 C CA . ALA A 1 99 ? 2.429 4.383 -8.787 1.00 95.19 99 ALA A CA 1
ATOM 666 C C . ALA A 1 99 ? 1.496 3.286 -8.279 1.00 95.19 99 ALA A C 1
ATOM 668 O O . ALA A 1 99 ? 0.494 2.965 -8.920 1.00 95.19 99 ALA A O 1
ATOM 669 N N . GLN A 1 100 ? 1.809 2.750 -7.103 1.00 92.75 100 GLN A N 1
ATOM 670 C CA . GLN A 1 100 ? 0.988 1.760 -6.420 1.00 92.75 100 GLN A CA 1
ATOM 671 C C . GLN A 1 100 ? 0.490 2.310 -5.089 1.00 92.75 100 GLN A C 1
ATOM 673 O O . GLN A 1 100 ? 1.256 2.839 -4.284 1.00 92.75 100 GLN A O 1
ATOM 678 N N . GLU A 1 101 ? -0.810 2.170 -4.861 1.00 93.50 101 GLU A N 1
ATOM 679 C CA . GLU A 1 101 ? -1.480 2.660 -3.666 1.00 93.50 101 GLU A CA 1
ATOM 680 C C . GLU A 1 101 ? -1.880 1.492 -2.757 1.00 93.50 101 GLU A C 1
ATOM 682 O O . GL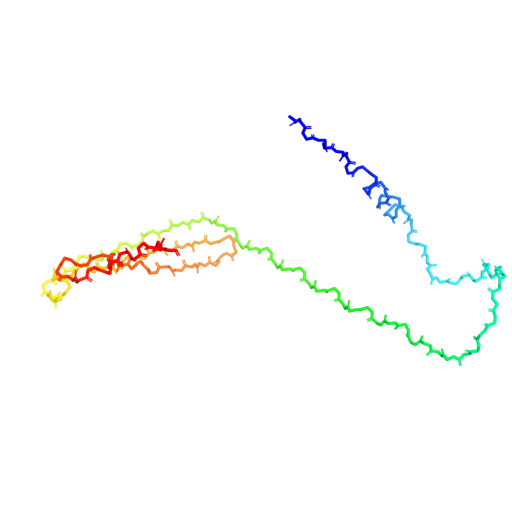U A 1 101 ? -2.543 0.545 -3.184 1.00 93.50 101 GLU A O 1
ATOM 687 N N . PHE A 1 102 ? -1.472 1.559 -1.491 1.00 89.06 102 PHE A N 1
ATOM 688 C CA . PHE A 1 102 ? -1.756 0.559 -0.470 1.00 89.06 102 PHE A CA 1
ATOM 689 C C . PHE A 1 102 ? -2.632 1.177 0.614 1.00 89.06 102 PHE A C 1
ATOM 691 O O . PHE A 1 102 ? -2.193 2.040 1.380 1.00 89.06 102 PHE A O 1
ATOM 698 N N . ARG A 1 103 ? -3.875 0.699 0.715 1.00 88.75 103 ARG A N 1
ATOM 699 C CA . ARG A 1 103 ? -4.743 1.028 1.847 1.00 88.75 103 ARG A CA 1
ATOM 700 C C . ARG A 1 103 ? -4.210 0.333 3.092 1.00 88.75 103 ARG A C 1
ATOM 702 O O . ARG A 1 103 ? -4.068 -0.889 3.102 1.00 88.75 103 ARG A O 1
ATOM 709 N N . LEU A 1 104 ? -3.926 1.104 4.134 1.00 85.62 104 LEU A N 1
ATOM 710 C CA . LEU A 1 104 ? -3.479 0.547 5.401 1.00 85.62 104 LEU A CA 1
ATOM 711 C C . LEU A 1 104 ? -4.706 0.050 6.166 1.00 85.62 104 LEU A C 1
ATOM 713 O O . LEU A 1 104 ? -5.694 0.767 6.304 1.00 85.62 104 LEU A O 1
ATOM 717 N N . ALA A 1 105 ? -4.651 -1.191 6.639 1.00 78.88 105 ALA A N 1
ATOM 718 C CA . ALA A 1 105 ? -5.729 -1.806 7.399 1.00 78.88 105 ALA A CA 1
ATOM 719 C C . ALA A 1 105 ? -5.266 -2.109 8.825 1.00 78.88 105 ALA A C 1
ATOM 721 O O . ALA A 1 105 ? -4.099 -2.422 9.064 1.00 78.88 105 ALA A O 1
ATOM 722 N N . TYR A 1 106 ? -6.201 -2.040 9.769 1.00 71.06 106 TYR A N 1
ATOM 723 C CA . TYR A 1 106 ? -6.000 -2.522 11.129 1.00 71.06 106 TYR A CA 1
ATOM 724 C C . TYR A 1 106 ? -6.479 -3.971 11.221 1.00 71.06 106 TYR A C 1
ATOM 726 O O . TYR A 1 106 ? -7.667 -4.236 11.046 1.00 71.06 106 TYR A O 1
ATOM 734 N N . GLN A 1 107 ? -5.559 -4.899 11.491 1.00 72.69 107 GLN A N 1
ATOM 735 C CA . GLN A 1 107 ? -5.875 -6.303 11.752 1.00 72.69 107 GLN A CA 1
ATOM 736 C C . GLN A 1 107 ? -5.541 -6.621 13.218 1.00 72.69 107 GLN A C 1
ATOM 738 O O . GLN A 1 107 ? -4.362 -6.750 13.558 1.00 72.69 107 GLN A O 1
ATOM 743 N N . PRO A 1 108 ? -6.542 -6.743 14.104 1.00 71.94 108 PRO A N 1
ATOM 744 C CA . PRO A 1 108 ? -6.309 -7.192 15.467 1.00 71.94 108 PRO A CA 1
ATOM 745 C C . PRO A 1 108 ? -5.970 -8.688 15.457 1.00 71.94 108 PRO A C 1
ATOM 747 O O . PRO A 1 108 ? -6.623 -9.481 14.778 1.00 71.94 108 PRO A O 1
ATOM 750 N N . PHE A 1 109 ? -4.942 -9.076 16.213 1.00 70.88 109 PHE A N 1
ATOM 751 C CA . PHE A 1 109 ? -4.601 -10.490 16.427 1.00 70.88 109 PHE A CA 1
ATOM 752 C C . PHE A 1 109 ? -5.484 -11.130 17.498 1.00 70.88 109 PHE A C 1
ATOM 754 O O . PHE A 1 109 ? -5.789 -12.316 17.427 1.00 70.88 109 PHE A O 1
ATOM 761 N N . PHE A 1 110 ? -5.914 -10.325 18.468 1.00 73.06 110 PHE A N 1
ATOM 762 C CA . PHE A 1 110 ? -6.824 -10.715 19.531 1.00 73.06 110 PHE A CA 1
ATOM 763 C C . PHE A 1 110 ? -7.737 -9.529 19.822 1.00 73.06 110 PHE A C 1
ATOM 765 O O . PHE A 1 110 ? -7.262 -8.400 19.962 1.00 73.06 110 PHE A O 1
ATOM 772 N N . ILE A 1 111 ? -9.035 -9.784 19.915 1.00 75.06 111 ILE A N 1
ATOM 773 C CA . ILE A 1 111 ? -9.994 -8.844 20.483 1.00 75.06 111 ILE A CA 1
ATOM 774 C C . ILE A 1 111 ? -10.167 -9.239 21.947 1.00 75.06 111 ILE A C 1
ATOM 776 O O . ILE A 1 111 ? -10.406 -10.403 22.266 1.00 75.06 111 ILE A O 1
ATOM 780 N N . THR A 1 112 ? -10.019 -8.285 22.861 1.00 70.50 112 THR A N 1
ATOM 781 C CA . THR A 1 112 ? -10.310 -8.517 24.280 1.00 70.50 112 THR A CA 1
ATOM 782 C C . THR A 1 112 ? -11.766 -8.935 24.451 1.00 70.50 112 THR A C 1
ATOM 784 O O . THR A 1 112 ? -12.664 -8.159 24.137 1.00 70.50 112 THR A O 1
ATOM 787 N N . GLY A 1 113 ? -11.983 -10.147 24.964 1.00 76.81 113 GLY A N 1
ATOM 788 C CA . GLY A 1 113 ? -13.310 -10.742 25.150 1.00 76.81 113 GLY A CA 1
ATOM 789 C C . GLY A 1 113 ? -13.595 -11.933 24.231 1.00 76.81 113 GLY A C 1
ATOM 790 O O . GLY A 1 113 ? -14.443 -12.752 24.578 1.00 76.81 113 GLY A O 1
ATOM 791 N N . ASP A 1 114 ? -12.852 -12.087 23.132 1.00 76.25 114 ASP A N 1
ATOM 792 C CA . ASP A 1 114 ? -13.000 -13.233 22.232 1.00 76.25 114 ASP A CA 1
ATOM 793 C C . ASP A 1 114 ? -12.194 -14.448 22.712 1.00 76.25 114 ASP A C 1
ATOM 795 O O . ASP A 1 114 ? -11.093 -14.335 23.262 1.00 76.25 114 ASP A O 1
ATOM 799 N N . ALA A 1 115 ? -12.743 -15.643 22.484 1.00 74.19 115 ALA A N 1
ATOM 800 C CA . ALA A 1 115 ? -12.066 -16.895 22.792 1.00 74.19 115 ALA A CA 1
ATOM 801 C C . ALA A 1 115 ? -10.871 -17.099 21.848 1.00 74.19 115 ALA A C 1
ATOM 803 O O . ALA A 1 115 ? -11.027 -17.236 20.634 1.00 74.19 115 ALA A O 1
ATOM 804 N N . VAL A 1 116 ? -9.664 -17.145 22.412 1.00 73.31 116 VAL A N 1
ATOM 805 C CA . VAL A 1 116 ? -8.434 -17.377 21.648 1.00 73.31 116 VAL A CA 1
ATOM 806 C C . VAL A 1 116 ? -8.313 -18.868 21.304 1.00 73.31 116 VAL A C 1
ATOM 808 O O . VAL A 1 116 ? -8.421 -19.699 22.211 1.00 73.31 116 VAL A O 1
ATOM 811 N N . PRO A 1 117 ? -8.049 -19.245 20.035 1.00 76.56 117 PRO A N 1
ATOM 812 C CA . PRO A 1 117 ? -7.788 -20.634 19.680 1.00 76.56 117 PRO A CA 1
ATOM 813 C C . PRO A 1 117 ? -6.608 -21.172 20.488 1.00 76.56 117 PRO A C 1
ATOM 815 O O . PRO A 1 117 ? -5.499 -20.639 20.433 1.00 76.56 117 PRO A O 1
ATOM 818 N N . THR A 1 118 ? -6.830 -22.243 21.247 1.00 74.62 118 THR A N 1
ATOM 819 C CA . THR A 1 118 ? -5.752 -22.889 21.995 1.00 74.62 118 THR A CA 1
ATOM 820 C C . THR A 1 118 ? -4.733 -23.450 21.008 1.00 74.62 118 THR A C 1
ATOM 822 O O . THR A 1 118 ? -5.106 -24.235 20.131 1.00 74.62 118 THR A O 1
ATOM 825 N N . ALA A 1 119 ? -3.452 -23.100 21.153 1.00 61.66 119 ALA A N 1
ATOM 826 C CA . ALA A 1 119 ? -2.388 -23.749 20.400 1.00 61.66 119 ALA A CA 1
ATOM 827 C C . ALA A 1 119 ? -2.378 -25.241 20.762 1.00 61.66 119 ALA A C 1
ATOM 829 O O . ALA A 1 119 ? -1.889 -25.636 21.822 1.00 61.66 119 ALA A O 1
ATOM 830 N N . ARG A 1 120 ? -2.957 -26.086 19.902 1.00 58.19 120 ARG A N 1
ATOM 831 C CA . ARG A 1 120 ? -2.854 -27.536 20.045 1.00 58.19 120 ARG A CA 1
ATOM 832 C C . ARG A 1 120 ? -1.407 -27.899 19.747 1.00 58.19 120 ARG A C 1
ATOM 834 O O . ARG A 1 120 ? -1.021 -28.028 18.590 1.00 58.19 120 ARG A O 1
ATOM 841 N N . ALA A 1 121 ? -0.594 -28.008 20.794 1.00 56.19 121 ALA A N 1
ATOM 842 C CA . ALA A 1 121 ? 0.741 -28.561 20.675 1.00 56.19 121 ALA A CA 1
ATOM 843 C C . ALA A 1 121 ? 0.605 -29.968 20.084 1.00 56.19 121 ALA A C 1
ATOM 845 O O . ALA A 1 121 ? -0.011 -30.846 20.689 1.00 56.19 121 ALA A O 1
ATOM 846 N N . ALA A 1 122 ? 1.147 -30.163 18.883 1.00 58.69 122 ALA A N 1
ATOM 847 C CA . ALA A 1 122 ? 1.366 -31.483 18.325 1.00 58.69 122 ALA A CA 1
ATOM 848 C C . ALA A 1 122 ? 2.319 -32.235 19.268 1.00 58.69 122 ALA A C 1
ATOM 850 O O . ALA A 1 122 ? 3.533 -32.051 19.233 1.00 58.69 122 ALA A O 1
ATOM 851 N N . ARG A 1 123 ? 1.749 -33.029 20.171 1.00 53.06 123 ARG A N 1
ATOM 852 C CA . ARG A 1 123 ? 2.434 -34.113 20.866 1.00 53.06 123 ARG A CA 1
ATOM 853 C C . ARG A 1 123 ? 1.577 -35.358 20.762 1.00 53.06 123 ARG A C 1
ATOM 855 O O . ARG A 1 123 ? 0.575 -35.474 21.463 1.00 53.06 123 ARG A O 1
ATOM 862 N N . SER A 1 124 ? 2.022 -36.254 19.897 1.00 47.94 124 SER A N 1
ATOM 863 C CA . SER A 1 124 ? 2.090 -37.699 20.115 1.00 47.94 124 SER A CA 1
ATOM 864 C C . SER A 1 124 ? 2.861 -38.285 18.946 1.00 47.94 124 SER A C 1
ATOM 866 O O . SER A 1 124 ? 2.353 -38.115 17.813 1.00 47.94 124 SER A O 1
#

Foldseek 3Di:
DDDDPDDPPVVVVVVVVVVPDPPDPPPDDDDDPDDDDDDDDDPDDDPDDDDDDDDDDDDFAWDDKDKDADDDDDPVCVVPVVDPDGQIKIWTATPVRDIDIDRDDDDDPDDVPDDDPPPPPPDD